Protein AF-A0A0N8KMR4-F1 (afdb_monomer_lite)

Structure (mmCIF, N/CA/C/O backbone):
data_AF-A0A0N8KMR4-F1
#
_entry.id   AF-A0A0N8KMR4-F1
#
loop_
_atom_site.group_PDB
_atom_site.id
_atom_site.type_symbol
_atom_site.label_atom_id
_atom_site.label_alt_id
_atom_site.label_comp_id
_atom_site.label_asym_id
_atom_site.label_entity_id
_atom_site.label_seq_id
_atom_site.pdbx_PDB_ins_code
_atom_site.Cartn_x
_atom_site.Cartn_y
_atom_site.Cartn_z
_atom_site.occupancy
_atom_site.B_iso_or_equiv
_atom_site.auth_seq_id
_atom_site.auth_comp_id
_atom_site.auth_asym_id
_atom_site.auth_atom_id
_atom_site.pdbx_PDB_model_num
ATOM 1 N N . MET A 1 1 ? 10.254 2.214 -8.650 1.00 85.38 1 MET A N 1
ATOM 2 C CA . MET A 1 1 ? 8.888 2.365 -9.207 1.00 85.38 1 MET A CA 1
ATOM 3 C C . MET A 1 1 ? 8.765 2.067 -10.702 1.00 85.38 1 MET A C 1
ATOM 5 O O . MET A 1 1 ? 7.764 1.478 -11.050 1.00 85.38 1 MET A O 1
ATOM 9 N N . PHE A 1 2 ? 9.699 2.474 -11.577 1.00 92.25 2 PHE A N 1
ATOM 10 C CA . PHE A 1 2 ? 9.563 2.456 -13.050 1.00 92.25 2 PHE A CA 1
ATOM 11 C C . PHE A 1 2 ? 10.452 1.436 -13.779 1.00 92.25 2 PHE A C 1
ATOM 13 O O . PHE A 1 2 ? 10.512 1.440 -15.007 1.00 92.25 2 PHE A O 1
ATOM 20 N N . THR A 1 3 ? 11.164 0.568 -13.056 1.00 88.00 3 THR A N 1
ATOM 21 C CA . THR A 1 3 ? 12.122 -0.388 -13.645 1.00 88.00 3 THR A CA 1
ATOM 22 C C . THR A 1 3 ? 11.502 -1.336 -14.684 1.00 88.00 3 THR A C 1
ATOM 24 O O . THR A 1 3 ? 12.218 -1.871 -15.527 1.00 88.00 3 THR A O 1
ATOM 27 N N . SER A 1 4 ? 10.177 -1.520 -14.670 1.00 87.75 4 SER A N 1
ATOM 28 C CA . SER A 1 4 ? 9.449 -2.314 -15.669 1.00 87.75 4 SER A CA 1
ATOM 29 C C . SER A 1 4 ? 9.425 -1.672 -17.061 1.00 87.75 4 SER A C 1
ATOM 31 O O . SER A 1 4 ? 9.306 -2.382 -18.056 1.00 87.75 4 SER A O 1
ATOM 33 N N . ILE A 1 5 ? 9.553 -0.343 -17.140 1.00 89.12 5 ILE A N 1
ATOM 34 C CA . ILE A 1 5 ? 9.481 0.414 -18.398 1.00 89.12 5 ILE A CA 1
ATOM 35 C C . ILE A 1 5 ? 10.789 1.132 -18.751 1.00 89.12 5 ILE A C 1
ATOM 37 O O . ILE A 1 5 ? 11.039 1.374 -19.927 1.00 89.12 5 ILE A O 1
ATOM 41 N N . GLU A 1 6 ? 11.640 1.434 -17.766 1.00 92.00 6 GLU A N 1
ATOM 42 C CA . GLU A 1 6 ? 12.920 2.123 -17.958 1.00 92.00 6 GLU A CA 1
ATOM 43 C C . GLU A 1 6 ? 14.038 1.459 -17.148 1.00 92.00 6 GLU A C 1
ATOM 45 O O . GLU A 1 6 ? 13.889 1.184 -15.958 1.00 92.00 6 GLU A O 1
ATOM 50 N N . THR A 1 7 ? 15.191 1.218 -17.779 1.00 90.88 7 THR A N 1
ATOM 51 C CA . THR A 1 7 ? 16.311 0.515 -17.134 1.00 90.88 7 THR A CA 1
ATOM 52 C C . THR A 1 7 ? 16.962 1.345 -16.025 1.00 90.88 7 THR A C 1
ATOM 54 O O . THR A 1 7 ? 17.303 2.512 -16.208 1.00 90.88 7 THR A O 1
ATOM 57 N N . ASP A 1 8 ? 17.232 0.712 -14.886 1.00 90.56 8 ASP A N 1
ATOM 58 C CA . ASP A 1 8 ? 17.949 1.301 -13.749 1.00 90.56 8 ASP A CA 1
ATOM 59 C C . ASP A 1 8 ? 19.483 1.254 -13.897 1.00 90.56 8 ASP A C 1
ATOM 61 O O . ASP A 1 8 ? 20.217 1.687 -13.014 1.00 90.56 8 ASP A O 1
ATOM 65 N N . GLN A 1 9 ? 19.995 0.764 -15.030 1.00 94.75 9 GLN A N 1
ATOM 66 C CA . GLN A 1 9 ? 21.436 0.694 -15.312 1.00 94.75 9 GLN A CA 1
ATOM 67 C C . GLN A 1 9 ? 22.013 2.021 -15.834 1.00 94.75 9 GLN A C 1
ATOM 69 O O . GLN A 1 9 ? 23.193 2.106 -16.177 1.00 94.75 9 GLN A O 1
ATOM 74 N N . THR A 1 10 ? 21.190 3.068 -15.919 1.00 96.25 10 THR A N 1
ATOM 75 C CA . THR A 1 10 ? 21.592 4.414 -16.343 1.00 96.25 10 THR A CA 1
ATOM 76 C C . THR A 1 10 ? 21.305 5.429 -15.243 1.00 96.25 10 THR A C 1
ATOM 78 O O . THR A 1 10 ? 20.388 5.250 -14.444 1.00 96.25 10 THR A O 1
ATOM 81 N N . VAL A 1 11 ? 22.057 6.535 -15.226 1.00 96.31 11 VAL A N 1
ATOM 82 C CA . VAL A 1 11 ? 21.828 7.632 -14.265 1.00 96.31 11 VAL A CA 1
ATOM 83 C C . VAL A 1 11 ? 20.409 8.188 -14.399 1.00 96.31 11 VAL A C 1
ATOM 85 O O . VAL A 1 11 ? 19.720 8.343 -13.399 1.00 96.31 11 VAL A O 1
ATOM 88 N N . VAL A 1 12 ? 19.942 8.398 -15.632 1.00 95.19 12 VAL A N 1
ATOM 89 C CA . VAL A 1 12 ? 18.597 8.929 -15.906 1.00 95.19 12 VAL A CA 1
ATOM 90 C C . VAL A 1 12 ? 17.504 7.988 -15.386 1.00 95.19 12 VAL A C 1
ATOM 92 O O . VAL A 1 12 ? 16.553 8.441 -14.753 1.00 95.19 12 VAL A O 1
ATOM 95 N N . GLY A 1 13 ? 17.642 6.677 -15.599 1.00 94.88 13 GLY A N 1
ATOM 96 C CA . GLY A 1 13 ? 16.672 5.698 -15.103 1.00 94.88 13 GLY A CA 1
ATOM 97 C C . GLY A 1 13 ? 16.647 5.583 -13.575 1.00 94.88 13 GLY A C 1
ATOM 98 O O . GLY A 1 13 ? 15.572 5.430 -12.987 1.00 94.88 13 GLY A O 1
ATOM 99 N N . LEU A 1 14 ? 17.804 5.718 -12.916 1.00 95.50 14 LEU A N 1
ATOM 100 C CA . LEU A 1 14 ? 17.894 5.794 -11.452 1.00 95.50 14 LEU A CA 1
ATOM 101 C C . LEU A 1 14 ? 17.239 7.064 -10.903 1.00 95.50 14 LEU A C 1
ATOM 103 O O . LEU A 1 14 ? 16.502 6.991 -9.919 1.00 95.50 14 LEU A O 1
ATOM 107 N N . GLU A 1 15 ? 17.473 8.215 -11.534 1.00 96.25 15 GLU A N 1
ATOM 108 C CA . GLU A 1 15 ? 16.847 9.486 -11.154 1.00 96.25 15 GLU A CA 1
ATOM 109 C C . GLU A 1 15 ? 15.322 9.414 -11.284 1.00 96.25 15 GLU A C 1
ATOM 111 O O . GLU A 1 15 ? 14.608 9.806 -10.359 1.00 96.25 15 GLU A O 1
ATOM 116 N N . LEU A 1 16 ? 14.816 8.842 -12.383 1.00 95.31 16 LEU A N 1
ATOM 117 C CA . LEU A 1 16 ? 13.381 8.663 -12.602 1.00 95.31 16 LEU A CA 1
ATOM 118 C C . LEU A 1 16 ? 12.753 7.733 -11.554 1.00 95.31 16 LEU A C 1
ATOM 120 O O . LEU A 1 16 ? 11.711 8.062 -10.986 1.00 95.31 16 LEU A O 1
ATOM 124 N N . ASN A 1 17 ? 13.398 6.599 -11.258 1.00 94.12 17 ASN A N 1
ATOM 125 C CA . ASN A 1 17 ? 12.947 5.681 -10.210 1.00 94.12 17 ASN A CA 1
ATOM 126 C C . ASN A 1 17 ? 12.925 6.349 -8.836 1.00 94.12 17 ASN A C 1
ATOM 128 O O . ASN A 1 17 ? 11.915 6.272 -8.144 1.00 94.12 17 ASN A O 1
ATOM 132 N N . THR A 1 18 ? 13.995 7.059 -8.482 1.00 95.88 18 THR A N 1
ATOM 133 C CA . THR A 1 18 ? 14.110 7.750 -7.191 1.00 95.88 18 THR A CA 1
ATOM 134 C C . THR A 1 18 ? 13.047 8.840 -7.045 1.00 95.88 18 THR A C 1
ATOM 136 O O . THR A 1 18 ? 12.468 8.997 -5.971 1.00 95.88 18 THR A O 1
ATOM 139 N N . LEU A 1 19 ? 12.756 9.585 -8.118 1.00 96.00 19 LEU A N 1
ATOM 140 C CA . LEU A 1 19 ? 11.693 10.589 -8.124 1.00 96.00 19 LEU A CA 1
ATOM 141 C C . LEU A 1 19 ? 10.314 9.949 -7.926 1.00 96.00 19 LEU A C 1
ATOM 143 O O . LEU A 1 19 ? 9.542 10.425 -7.094 1.00 96.00 19 LEU A O 1
ATOM 147 N N . GLY A 1 20 ? 10.017 8.876 -8.666 1.00 94.56 20 GLY A N 1
ATOM 148 C CA . GLY A 1 20 ? 8.772 8.118 -8.523 1.00 94.56 20 GLY A CA 1
ATOM 149 C C . GLY A 1 20 ? 8.583 7.593 -7.110 1.00 94.56 20 GLY A C 1
ATOM 150 O O . GLY A 1 20 ? 7.578 7.896 -6.467 1.00 94.56 20 GLY A O 1
ATOM 151 N N . ASP A 1 21 ? 9.600 6.899 -6.596 1.00 94.31 21 ASP A N 1
ATOM 152 C CA . ASP A 1 21 ? 9.606 6.376 -5.234 1.00 94.31 21 ASP A CA 1
ATOM 153 C C . ASP A 1 21 ? 9.391 7.523 -4.233 1.00 94.31 21 ASP A C 1
ATOM 155 O O . ASP A 1 21 ? 8.540 7.423 -3.353 1.00 94.31 21 ASP A O 1
ATOM 159 N N . GLY A 1 22 ? 10.083 8.655 -4.387 1.00 97.00 22 GLY A N 1
ATOM 160 C CA . GLY A 1 22 ? 9.927 9.818 -3.513 1.00 97.00 22 GLY A CA 1
ATOM 161 C C . GLY A 1 22 ? 8.509 10.400 -3.499 1.00 97.00 22 GLY A C 1
ATOM 162 O O . GLY A 1 22 ? 7.980 10.702 -2.427 1.00 97.00 22 GLY A O 1
ATOM 163 N N . LEU A 1 23 ? 7.867 10.531 -4.664 1.00 96.06 23 LEU A N 1
ATOM 164 C CA . LEU A 1 23 ? 6.487 11.019 -4.773 1.00 96.06 23 LEU A CA 1
ATOM 165 C C . LEU A 1 23 ? 5.482 10.033 -4.170 1.00 96.06 23 LEU A C 1
ATOM 167 O O . LEU A 1 23 ? 4.578 10.451 -3.442 1.00 96.06 23 LEU A O 1
ATOM 171 N N . PHE A 1 24 ? 5.669 8.737 -4.419 1.00 94.06 24 PHE A N 1
ATOM 172 C CA . PHE A 1 24 ? 4.855 7.680 -3.828 1.00 94.06 24 PHE A CA 1
ATOM 173 C C . PHE A 1 24 ? 4.951 7.694 -2.296 1.00 94.06 24 PHE A C 1
ATOM 175 O O . PHE A 1 24 ? 3.934 7.721 -1.601 1.00 94.06 24 PHE A O 1
ATOM 182 N N . HIS A 1 25 ? 6.168 7.788 -1.749 1.00 96.06 25 HIS A N 1
ATOM 183 C CA . HIS A 1 25 ? 6.387 7.885 -0.304 1.00 96.06 25 HIS A CA 1
ATOM 184 C C . HIS A 1 25 ? 5.790 9.162 0.287 1.00 96.06 25 HIS A C 1
ATOM 186 O O . HIS A 1 25 ? 5.190 9.111 1.359 1.00 96.06 25 HIS A O 1
ATOM 192 N N . LEU A 1 26 ? 5.914 10.302 -0.398 1.00 97.62 26 LEU A N 1
ATOM 193 C CA . LEU A 1 26 ? 5.299 11.552 0.043 1.00 97.62 26 LEU A CA 1
ATOM 194 C C . LEU A 1 26 ? 3.778 11.405 0.161 1.00 97.62 26 LEU A C 1
ATOM 196 O O . LEU A 1 26 ? 3.212 11.770 1.192 1.00 97.62 26 LEU A O 1
ATOM 200 N N . LEU A 1 27 ? 3.122 10.842 -0.859 1.00 94.88 27 LEU A N 1
ATOM 201 C CA . LEU A 1 27 ? 1.687 10.567 -0.817 1.00 94.88 27 LEU A CA 1
ATOM 202 C C . LEU A 1 27 ? 1.340 9.632 0.347 1.00 94.88 27 LEU A C 1
ATOM 204 O O . LEU A 1 27 ? 0.422 9.924 1.115 1.00 94.88 27 LEU A O 1
ATOM 208 N N . ASN A 1 28 ? 2.106 8.555 0.524 1.00 94.50 28 ASN A N 1
ATOM 209 C CA . ASN A 1 28 ? 1.862 7.587 1.586 1.00 94.50 28 ASN A CA 1
ATOM 210 C C . ASN A 1 28 ? 2.023 8.210 2.986 1.00 94.50 28 ASN A C 1
ATOM 212 O O . ASN A 1 28 ? 1.199 7.985 3.876 1.00 94.50 28 ASN A O 1
ATOM 216 N N . TYR A 1 29 ? 3.026 9.072 3.186 1.00 97.06 29 TYR A N 1
ATOM 217 C CA . TYR A 1 29 ? 3.194 9.822 4.432 1.00 97.06 29 TYR A CA 1
ATOM 218 C C . TYR A 1 29 ? 2.056 10.811 4.675 1.00 97.06 29 TYR A C 1
ATOM 220 O O . TYR A 1 29 ? 1.580 10.910 5.805 1.00 97.06 29 TYR A O 1
ATOM 228 N N . LEU A 1 30 ? 1.573 11.510 3.643 1.00 97.50 30 LEU A N 1
ATOM 229 C CA . LEU A 1 30 ? 0.413 12.394 3.776 1.00 97.50 30 LEU A CA 1
ATOM 230 C C . LEU A 1 30 ? -0.836 11.612 4.196 1.00 97.50 30 LEU A C 1
ATOM 232 O O . LEU A 1 30 ? -1.503 12.008 5.151 1.00 97.50 30 LEU A O 1
ATOM 236 N N . LEU A 1 31 ? -1.121 10.481 3.545 1.00 94.56 31 LEU A N 1
ATOM 237 C CA . LEU A 1 31 ? -2.239 9.606 3.911 1.00 94.56 31 LEU A CA 1
ATOM 238 C C . LEU A 1 31 ? -2.091 9.060 5.336 1.00 94.56 31 LEU A C 1
ATOM 240 O O . LEU A 1 31 ? -3.056 9.070 6.101 1.00 94.56 31 LEU A O 1
ATOM 244 N N . THR A 1 32 ? -0.877 8.676 5.731 1.00 94.69 32 THR A N 1
ATOM 245 C CA . THR A 1 32 ? -0.570 8.220 7.094 1.00 94.69 32 THR A CA 1
ATOM 246 C C . THR A 1 32 ? -0.834 9.319 8.124 1.00 94.69 32 THR A C 1
ATOM 248 O O . THR A 1 32 ? -1.516 9.083 9.120 1.00 94.69 32 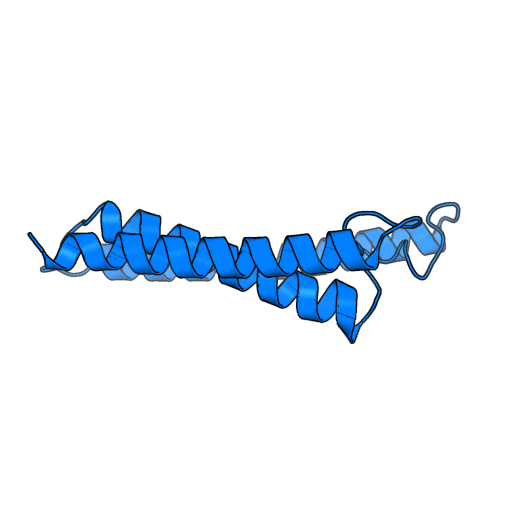THR A O 1
ATOM 251 N N . LEU A 1 33 ? -0.351 10.542 7.883 1.00 97.25 33 LEU A N 1
ATOM 252 C CA . LEU A 1 33 ? -0.581 11.686 8.769 1.00 97.25 33 LEU A CA 1
ATOM 253 C C . LEU A 1 33 ? -2.068 12.042 8.867 1.00 97.25 33 LEU A C 1
ATOM 255 O O . LEU A 1 33 ? -2.551 12.343 9.960 1.00 97.25 33 LEU A O 1
ATOM 259 N N . ILE A 1 34 ? -2.808 11.969 7.756 1.00 95.75 34 ILE A N 1
ATOM 260 C CA . ILE A 1 34 ? -4.266 12.143 7.750 1.00 95.75 34 ILE A CA 1
ATOM 261 C C . ILE A 1 34 ? -4.922 11.059 8.612 1.00 95.75 34 ILE A C 1
ATOM 263 O O . ILE A 1 34 ? -5.725 11.390 9.483 1.00 95.75 34 ILE A O 1
ATOM 267 N N . GLY A 1 35 ? -4.553 9.789 8.430 1.00 92.56 35 GLY A N 1
ATOM 268 C CA . GLY A 1 35 ? -5.064 8.666 9.218 1.00 92.56 35 GLY A CA 1
ATOM 269 C C . GLY A 1 35 ? -4.816 8.836 10.719 1.00 92.56 35 GLY A C 1
ATOM 270 O O . GLY A 1 35 ? -5.751 8.731 11.512 1.00 92.56 35 GLY A O 1
ATOM 271 N N . ILE A 1 36 ? -3.590 9.199 11.110 1.00 94.44 36 ILE A N 1
ATOM 272 C CA . ILE A 1 36 ? -3.232 9.511 12.504 1.00 94.44 36 ILE A CA 1
ATOM 273 C C . ILE A 1 36 ? -4.055 10.694 13.022 1.00 94.44 36 ILE A C 1
ATOM 275 O O . ILE A 1 36 ? -4.588 10.632 14.128 1.00 94.44 36 ILE A O 1
ATOM 279 N N . GLY A 1 37 ? -4.206 11.761 12.234 1.00 95.50 37 GLY A N 1
ATOM 280 C CA . GLY A 1 37 ? -5.009 12.924 12.611 1.00 95.50 37 GLY A CA 1
ATOM 281 C C . GLY A 1 37 ? -6.489 12.587 12.820 1.00 95.50 37 GLY A C 1
ATOM 282 O O . GLY A 1 37 ? -7.111 13.086 13.759 1.00 95.50 37 GLY A O 1
ATOM 283 N N . LEU A 1 38 ? -7.059 11.718 11.982 1.00 92.19 38 LEU A N 1
ATOM 284 C CA . LEU A 1 38 ? -8.431 11.227 12.127 1.00 92.19 38 LEU A CA 1
ATOM 285 C C . LEU A 1 38 ? -8.584 10.342 13.370 1.00 92.19 38 LEU A C 1
ATOM 287 O O . LEU A 1 38 ? -9.511 10.564 14.151 1.00 92.19 38 LEU A O 1
ATOM 291 N N . LEU A 1 39 ? -7.652 9.411 13.598 1.00 90.94 39 LEU A N 1
ATOM 292 C CA . LEU A 1 39 ? -7.599 8.584 14.810 1.00 90.94 39 LEU A CA 1
ATOM 293 C C . LEU A 1 39 ? -7.500 9.450 16.074 1.00 90.94 39 LEU A C 1
ATOM 295 O O . LEU A 1 39 ? -8.270 9.269 17.017 1.00 90.94 39 LEU A O 1
ATOM 299 N N . TRP A 1 40 ? -6.621 10.454 16.067 1.00 91.69 40 TRP A N 1
ATOM 300 C CA . TRP A 1 40 ? -6.464 11.398 17.172 1.00 91.69 40 TRP A CA 1
ATOM 301 C C . TRP A 1 40 ? -7.761 12.160 17.457 1.00 91.69 40 TRP A C 1
ATOM 303 O O . TRP A 1 40 ? -8.183 12.272 18.605 1.00 91.69 40 TRP A O 1
ATOM 313 N N . ARG A 1 41 ? -8.448 12.647 16.416 1.00 90.69 41 ARG A N 1
ATOM 314 C CA . ARG A 1 41 ? -9.737 13.344 16.567 1.00 90.69 41 ARG A CA 1
ATOM 315 C C . ARG A 1 41 ? -10.826 12.463 17.167 1.00 90.69 41 ARG A C 1
ATOM 317 O O . ARG A 1 41 ? -11.673 12.981 17.890 1.00 90.69 41 ARG A O 1
ATOM 324 N N . VAL A 1 42 ? -10.837 11.170 16.852 1.00 87.75 42 VAL A N 1
ATOM 325 C CA . VAL A 1 42 ? -11.773 10.210 17.453 1.00 87.75 42 VAL A CA 1
ATOM 326 C C . VAL A 1 42 ? -11.468 10.034 18.942 1.00 87.75 42 VAL A C 1
ATOM 328 O O . VAL A 1 42 ? -12.390 10.078 19.750 1.00 87.75 42 VAL A O 1
ATOM 331 N N . ASN A 1 43 ? -10.188 9.955 19.311 1.00 87.06 43 ASN A N 1
ATOM 332 C CA . ASN A 1 43 ? -9.741 9.822 20.700 1.00 87.06 43 ASN A CA 1
ATOM 333 C C . ASN A 1 43 ? -10.082 11.037 21.588 1.00 87.06 43 ASN A C 1
ATOM 335 O O . ASN A 1 43 ? -10.129 10.914 22.805 1.00 87.06 43 ASN A O 1
ATOM 339 N N . LEU A 1 44 ? -10.324 12.212 20.999 1.00 89.38 44 LEU A N 1
ATOM 340 C CA . LEU A 1 44 ? -10.727 13.421 21.731 1.00 89.38 44 LEU A CA 1
ATOM 341 C C . LEU A 1 44 ? -12.236 13.494 22.037 1.00 89.38 44 LEU A C 1
ATOM 343 O O . LEU A 1 44 ? -12.681 14.460 22.652 1.00 89.38 44 LEU A O 1
ATOM 347 N N . ARG A 1 45 ? -13.049 12.534 21.581 1.00 88.75 45 ARG A N 1
ATOM 348 C CA . ARG A 1 45 ? -14.504 12.532 21.812 1.00 88.75 45 ARG A CA 1
ATOM 349 C C . ARG A 1 45 ? -14.838 11.819 23.123 1.00 88.75 45 ARG A C 1
ATOM 351 O O . ARG A 1 45 ? -14.394 10.701 23.337 1.00 88.75 45 ARG A O 1
ATOM 358 N N . GLU A 1 46 ? -15.704 12.412 23.947 1.00 76.81 46 GLU A N 1
ATOM 359 C CA . GLU A 1 46 ? -15.986 11.920 25.311 1.00 76.81 46 GLU A CA 1
ATOM 360 C C . GLU A 1 46 ? -16.784 10.601 25.411 1.00 76.81 46 GLU A C 1
ATOM 362 O O . GLU A 1 46 ? -17.031 10.133 26.512 1.00 76.81 46 GLU A O 1
ATOM 367 N N . ASN A 1 47 ? -17.179 9.963 24.302 1.00 78.44 47 ASN A N 1
ATOM 368 C CA . ASN A 1 47 ? -18.015 8.750 24.324 1.00 78.44 47 ASN A CA 1
ATOM 369 C C . ASN A 1 47 ? -17.648 7.746 23.219 1.00 78.44 47 ASN A C 1
ATOM 371 O O . ASN A 1 47 ? -18.521 7.194 22.550 1.00 78.44 47 ASN A O 1
ATOM 375 N N . VAL A 1 48 ? -16.354 7.541 22.972 1.00 78.44 48 VAL A N 1
ATOM 376 C CA . VAL A 1 48 ? -15.888 6.534 22.010 1.00 78.44 48 VAL A CA 1
ATOM 377 C C . VAL A 1 48 ? -15.418 5.281 22.744 1.00 78.44 48 VAL A C 1
ATOM 379 O O . VAL A 1 48 ? -14.581 5.348 23.637 1.00 78.44 48 VAL A O 1
ATOM 382 N N . SER A 1 49 ? -15.945 4.127 22.333 1.00 75.12 49 SER A N 1
ATOM 383 C CA . SER A 1 49 ? -15.407 2.817 22.706 1.00 75.12 49 SER A CA 1
ATOM 384 C C . SER A 1 49 ? -14.020 2.633 22.078 1.00 75.12 49 SER A C 1
ATOM 386 O O . SER A 1 49 ? -13.873 2.705 20.857 1.00 75.12 49 SER A O 1
ATOM 388 N N . HIS A 1 50 ? -12.998 2.377 22.899 1.00 81.12 50 HIS A N 1
ATOM 389 C CA . HIS A 1 50 ? -11.643 2.046 22.442 1.00 81.12 50 HIS A CA 1
ATOM 390 C C . HIS A 1 50 ? -11.528 0.563 22.065 1.00 81.12 50 HIS A C 1
ATOM 392 O O . HIS A 1 50 ? -10.706 -0.176 22.611 1.00 81.12 50 HIS A O 1
ATOM 398 N N . SER A 1 51 ? -12.372 0.114 21.138 1.00 89.06 51 SER A N 1
ATOM 399 C CA . SER A 1 51 ? -12.346 -1.270 20.678 1.00 89.06 51 SER A CA 1
ATOM 400 C C . SER A 1 51 ? -11.053 -1.582 19.926 1.00 89.06 51 SER A C 1
ATOM 402 O O . SER A 1 51 ? -10.735 -0.985 18.892 1.00 89.06 51 SER A O 1
ATOM 404 N N . THR A 1 52 ? -10.324 -2.580 20.429 1.00 90.75 52 THR A N 1
ATOM 405 C CA . THR A 1 52 ? -9.150 -3.126 19.739 1.00 90.75 52 THR A CA 1
ATOM 406 C C . THR A 1 52 ? -9.554 -3.796 18.426 1.00 90.75 52 THR A C 1
ATOM 408 O O . THR A 1 52 ? -8.847 -3.642 17.433 1.00 90.75 52 THR A O 1
ATOM 411 N N . SER A 1 53 ? -10.708 -4.468 18.378 1.00 92.88 53 SER A N 1
ATOM 412 C CA . SER A 1 53 ? -11.217 -5.101 17.158 1.00 92.88 53 SER A CA 1
ATOM 413 C C . SER A 1 53 ? -11.519 -4.065 16.077 1.00 92.88 53 SER A C 1
ATOM 415 O O . SER A 1 53 ? -11.078 -4.222 14.941 1.00 92.88 53 SER A O 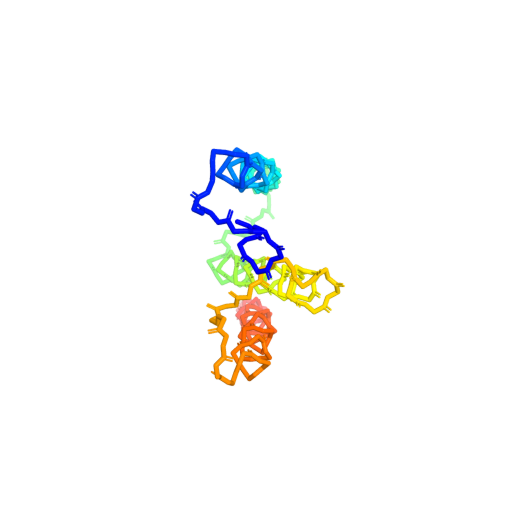1
ATOM 417 N N . VAL A 1 54 ? -12.175 -2.952 16.423 1.00 92.12 54 VAL A N 1
ATOM 418 C CA . VAL A 1 54 ? -12.425 -1.866 15.460 1.00 92.12 54 VAL A CA 1
ATOM 419 C C . VAL A 1 54 ? -11.113 -1.270 14.956 1.00 92.12 54 VAL A C 1
ATOM 421 O O . VAL A 1 54 ? -10.971 -1.040 13.754 1.00 92.12 54 VAL A O 1
ATOM 424 N N . PHE A 1 55 ? -10.136 -1.055 15.840 1.00 92.25 55 PHE A N 1
ATOM 425 C CA . PHE A 1 55 ? -8.832 -0.515 15.458 1.00 92.25 55 PHE A CA 1
ATOM 426 C C . PHE A 1 55 ? -8.069 -1.445 14.505 1.00 92.25 55 PHE A C 1
ATOM 428 O O . PHE A 1 55 ? -7.696 -1.028 13.409 1.00 92.25 55 PHE A O 1
ATOM 435 N N . ILE A 1 56 ? -7.882 -2.712 14.886 1.00 95.50 56 ILE A N 1
ATOM 436 C CA . ILE A 1 56 ? -7.164 -3.701 14.071 1.00 95.50 56 ILE A CA 1
ATOM 437 C C . ILE A 1 56 ? -7.903 -3.966 12.759 1.00 95.50 56 ILE A C 1
ATOM 439 O O . ILE A 1 56 ? -7.281 -3.988 11.698 1.00 95.50 56 ILE A O 1
ATOM 443 N N . GLY A 1 57 ? -9.228 -4.107 12.806 1.00 96.31 57 GLY A N 1
ATOM 444 C CA . GLY A 1 57 ? -10.042 -4.295 11.612 1.00 96.31 57 GLY A CA 1
ATOM 445 C C . GLY A 1 57 ? -9.931 -3.118 10.641 1.00 96.31 57 GLY A C 1
ATOM 446 O O . GLY A 1 57 ? -9.728 -3.327 9.447 1.00 96.31 57 GLY A O 1
ATOM 447 N N . SER A 1 58 ? -9.943 -1.881 11.148 1.00 94.38 58 SER A N 1
ATOM 448 C CA . SER A 1 58 ? -9.753 -0.678 10.323 1.00 94.38 58 SER A CA 1
ATOM 449 C C . SER A 1 58 ? -8.347 -0.591 9.721 1.00 94.38 58 SER A C 1
ATOM 451 O O . SER A 1 58 ? -8.210 -0.180 8.570 1.00 94.38 58 SER A O 1
ATOM 453 N N . LEU A 1 59 ? -7.305 -0.999 10.458 1.00 95.81 59 LEU A N 1
ATOM 454 C CA . LEU A 1 59 ? -5.937 -1.073 9.931 1.00 95.81 59 LEU A CA 1
ATOM 455 C C . LEU A 1 59 ? -5.824 -2.084 8.785 1.00 95.81 59 LEU A C 1
ATOM 457 O O . LEU A 1 59 ? -5.269 -1.756 7.740 1.00 95.81 59 LEU A O 1
ATOM 461 N N . LEU A 1 60 ? -6.383 -3.285 8.959 1.00 98.12 60 LEU A N 1
ATOM 462 C CA . LEU A 1 60 ? -6.406 -4.322 7.923 1.00 98.12 60 LEU A CA 1
ATOM 463 C C . LEU A 1 60 ? -7.185 -3.868 6.685 1.00 98.12 60 LEU A C 1
ATOM 465 O O . LEU A 1 60 ? -6.731 -4.076 5.563 1.00 98.12 60 LEU A O 1
ATOM 469 N N . MET A 1 61 ? -8.322 -3.193 6.880 1.00 97.94 61 MET A N 1
ATOM 470 C CA . MET A 1 61 ? -9.088 -2.596 5.786 1.00 97.94 61 MET A CA 1
ATOM 471 C C . MET A 1 61 ? -8.294 -1.524 5.038 1.00 97.94 61 MET A C 1
ATOM 473 O O . MET A 1 61 ? -8.300 -1.517 3.811 1.00 97.94 61 MET A O 1
ATOM 477 N N . GLY A 1 62 ? -7.598 -0.641 5.757 1.00 96.44 62 GLY A N 1
ATOM 478 C CA . GLY A 1 62 ? -6.742 0.381 5.155 1.00 96.44 62 GLY A CA 1
ATOM 479 C C . GLY A 1 62 ? -5.595 -0.219 4.341 1.00 96.44 62 GLY A C 1
ATOM 480 O O . GLY A 1 62 ? -5.413 0.165 3.189 1.00 96.44 62 GLY A O 1
ATOM 481 N N . ALA A 1 63 ? -4.878 -1.195 4.908 1.00 97.31 63 ALA A N 1
ATOM 482 C CA . ALA A 1 63 ? -3.806 -1.913 4.217 1.00 97.31 63 ALA A CA 1
ATOM 483 C C . ALA A 1 63 ? -4.328 -2.644 2.971 1.00 97.31 63 ALA A C 1
ATOM 485 O O . ALA A 1 63 ? -3.778 -2.491 1.888 1.00 97.31 63 ALA A O 1
ATOM 486 N N . GLY A 1 64 ? -5.448 -3.360 3.098 1.00 98.38 64 GLY A N 1
ATOM 487 C CA . GLY A 1 64 ? -6.044 -4.088 1.982 1.00 98.38 64 GLY A CA 1
ATOM 488 C C . GLY A 1 64 ? -6.513 -3.192 0.835 1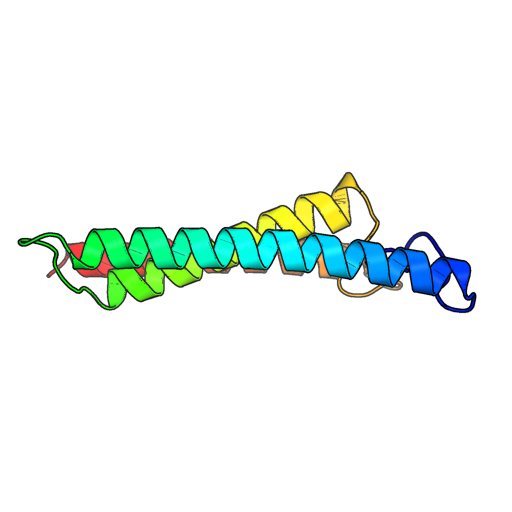.00 98.38 64 GLY A C 1
ATOM 489 O O . GLY A 1 64 ? -6.314 -3.531 -0.329 1.00 98.38 64 GLY A O 1
ATOM 490 N N . LEU A 1 65 ? -7.103 -2.030 1.146 1.00 97.88 65 LEU A N 1
ATOM 491 C CA . LEU A 1 65 ? -7.462 -1.041 0.126 1.00 97.88 65 LEU A CA 1
ATOM 492 C C . LEU A 1 65 ? -6.226 -0.469 -0.563 1.00 97.88 65 LEU A C 1
ATOM 494 O O . LEU A 1 65 ? -6.242 -0.322 -1.782 1.00 97.88 65 LEU A O 1
ATOM 498 N N . PHE A 1 66 ? -5.183 -0.144 0.200 1.00 96.50 66 PHE A N 1
ATOM 499 C CA . PHE A 1 66 ? -3.936 0.368 -0.355 1.00 96.50 66 PHE A CA 1
ATOM 500 C C . PHE A 1 66 ? -3.317 -0.636 -1.331 1.00 96.50 66 PHE A C 1
ATOM 502 O O . PHE A 1 66 ? -3.156 -0.291 -2.497 1.00 96.50 66 PHE A O 1
ATOM 509 N N . ASP A 1 67 ? -3.090 -1.880 -0.900 1.00 97.56 67 ASP A N 1
ATOM 510 C CA . ASP A 1 67 ? -2.500 -2.934 -1.737 1.00 97.56 67 ASP A CA 1
ATOM 511 C C . ASP A 1 67 ? -3.352 -3.204 -2.986 1.00 97.56 67 ASP A C 1
ATOM 513 O O . ASP A 1 67 ? -2.841 -3.341 -4.095 1.00 97.56 67 ASP A O 1
ATOM 517 N N . PHE A 1 68 ? -4.682 -3.243 -2.844 1.00 98.50 68 PHE A N 1
ATOM 518 C CA . PHE A 1 68 ? -5.559 -3.476 -3.989 1.00 98.50 68 PHE A CA 1
ATOM 519 C C . PHE A 1 68 ? -5.486 -2.340 -5.017 1.00 98.50 68 PHE A C 1
ATOM 521 O O . PHE A 1 68 ? -5.415 -2.603 -6.216 1.00 98.50 68 PHE A O 1
ATOM 528 N N . PHE A 1 69 ? -5.530 -1.078 -4.579 1.00 97.62 69 PHE A N 1
ATOM 529 C CA . PHE A 1 69 ? -5.498 0.055 -5.504 1.00 97.62 69 PHE A CA 1
ATOM 530 C C . PHE A 1 69 ? -4.112 0.302 -6.092 1.00 97.62 69 PHE A C 1
ATOM 532 O O . PHE A 1 69 ? -4.035 0.629 -7.272 1.00 97.62 69 PHE A O 1
ATOM 539 N N . GLU A 1 70 ? -3.049 0.119 -5.312 1.00 96.75 70 GLU A N 1
ATOM 540 C CA . GLU A 1 70 ? -1.671 0.175 -5.802 1.00 96.75 70 GLU A CA 1
ATOM 541 C C . GLU A 1 70 ? -1.460 -0.901 -6.870 1.00 96.75 70 GLU A C 1
ATOM 543 O O . GLU A 1 70 ? -1.187 -0.563 -8.018 1.00 96.75 70 GLU A O 1
ATOM 548 N N . GLY A 1 71 ? -1.778 -2.165 -6.578 1.00 97.62 71 GLY A N 1
ATOM 549 C CA . GLY A 1 71 ? -1.634 -3.237 -7.560 1.00 97.62 71 GLY A CA 1
ATOM 550 C C . GLY A 1 71 ? -2.520 -3.049 -8.795 1.00 97.62 71 GLY A C 1
ATOM 551 O O . GLY A 1 71 ? -2.127 -3.374 -9.916 1.00 97.62 71 GLY A O 1
ATOM 552 N N . LEU A 1 72 ? -3.727 -2.499 -8.635 1.00 98.25 72 LEU A N 1
ATOM 553 C CA . LEU A 1 72 ? -4.622 -2.257 -9.766 1.00 98.25 72 LEU A CA 1
ATOM 554 C C . LEU A 1 72 ? -4.078 -1.143 -10.661 1.00 98.25 72 LEU A C 1
ATOM 556 O O . LEU A 1 72 ? -4.082 -1.277 -11.883 1.00 98.25 72 LEU A O 1
ATOM 560 N N . ILE A 1 73 ? -3.639 -0.038 -10.068 1.00 97.19 73 ILE A N 1
ATOM 561 C CA . ILE A 1 73 ? -3.202 1.134 -10.819 1.00 97.19 73 ILE A CA 1
ATOM 562 C C . ILE A 1 73 ? -1.786 0.912 -11.346 1.00 97.19 73 ILE A C 1
ATOM 564 O O . ILE A 1 73 ? -1.582 0.964 -12.555 1.00 97.19 73 ILE A O 1
ATOM 568 N N . ASP A 1 74 ? -0.827 0.610 -10.481 1.00 96.31 74 ASP A N 1
ATOM 569 C CA . ASP A 1 74 ? 0.592 0.613 -10.824 1.00 96.31 74 ASP A CA 1
ATOM 570 C C . ASP A 1 74 ? 1.006 -0.652 -11.584 1.00 96.31 74 ASP A C 1
ATOM 572 O O . ASP A 1 74 ? 1.828 -0.555 -12.502 1.00 96.31 74 ASP A O 1
ATOM 576 N N . HIS A 1 75 ? 0.382 -1.805 -11.293 1.00 96.62 75 HIS A N 1
ATOM 577 C CA . HIS A 1 75 ? 0.694 -3.062 -11.985 1.00 96.62 75 HIS A CA 1
ATOM 578 C C . HIS A 1 75 ? -0.175 -3.299 -13.221 1.00 96.62 75 HIS A C 1
ATOM 580 O O . HIS A 1 75 ? 0.345 -3.676 -14.268 1.00 96.62 75 HIS A O 1
ATOM 586 N N . GLN A 1 76 ? -1.496 -3.093 -13.133 1.00 96.19 76 GLN A N 1
ATOM 587 C CA . GLN A 1 76 ? -2.4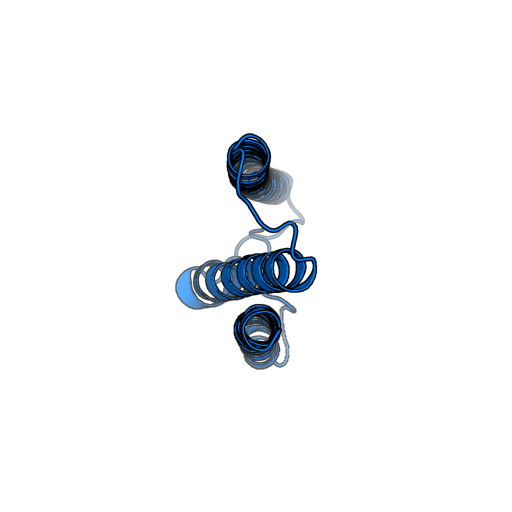04 -3.453 -14.237 1.00 96.19 76 GLN A CA 1
ATOM 588 C C . GLN A 1 76 ? -2.680 -2.301 -15.206 1.00 96.19 76 GLN A C 1
ATOM 590 O O . GLN A 1 76 ? -2.712 -2.516 -16.417 1.00 96.19 76 GLN A O 1
ATOM 595 N N . VAL A 1 77 ? -2.923 -1.088 -14.699 1.00 97.06 77 VAL A N 1
ATOM 596 C CA . VAL A 1 77 ? -3.289 0.060 -15.548 1.00 97.06 77 VAL A CA 1
ATOM 597 C C . VAL A 1 77 ? -2.053 0.739 -16.129 1.00 97.06 77 VAL A C 1
ATOM 599 O O . VAL A 1 77 ? -2.014 1.019 -17.326 1.00 97.06 77 VAL A O 1
ATOM 602 N N . LEU A 1 78 ? -1.065 1.031 -15.285 1.00 95.31 78 LEU A N 1
ATOM 603 C CA . LEU A 1 78 ? 0.146 1.751 -15.663 1.00 95.31 78 LEU A CA 1
ATOM 604 C C . LEU A 1 78 ? 1.277 0.806 -16.084 1.00 95.31 78 LEU A C 1
ATOM 606 O O . LEU A 1 78 ? 2.075 1.187 -16.937 1.00 95.31 78 LEU A O 1
ATOM 610 N N . GLY A 1 79 ? 1.347 -0.404 -15.516 1.00 95.00 79 GLY A N 1
ATOM 611 C CA . GLY A 1 79 ? 2.397 -1.386 -15.825 1.00 95.00 79 GLY A CA 1
ATOM 612 C C . GLY A 1 79 ? 3.806 -0.899 -15.475 1.00 95.00 79 GLY A C 1
ATOM 613 O O . GLY A 1 79 ? 4.785 -1.269 -16.120 1.00 95.00 79 GLY A O 1
ATOM 614 N N . ILE A 1 80 ? 3.912 0.001 -14.499 1.00 94.31 80 ILE A N 1
ATOM 615 C CA . ILE A 1 80 ? 5.180 0.628 -14.113 1.00 94.31 80 ILE A CA 1
ATOM 616 C C . ILE A 1 80 ? 5.882 -0.163 -13.018 1.00 94.31 80 ILE A C 1
ATOM 618 O O . ILE A 1 80 ? 7.112 -0.224 -13.003 1.00 94.31 80 ILE A O 1
ATOM 622 N N . HIS A 1 81 ? 5.103 -0.824 -12.164 1.00 93.94 81 HIS A N 1
ATOM 623 C CA . HIS A 1 81 ? 5.561 -1.611 -11.033 1.00 93.94 81 HIS A CA 1
ATOM 624 C C . HIS A 1 81 ? 4.954 -3.009 -11.145 1.00 93.94 81 HIS A C 1
ATOM 626 O O . HIS A 1 81 ? 3.782 -3.136 -11.454 1.00 93.94 81 HIS A O 1
ATOM 632 N N . HIS A 1 82 ? 5.741 -4.062 -10.957 1.00 95.19 82 HIS A N 1
ATOM 633 C CA . HIS A 1 82 ? 5.222 -5.429 -10.896 1.00 95.19 82 HIS A CA 1
ATOM 634 C C . HIS A 1 82 ? 5.808 -6.102 -9.670 1.00 95.19 82 HIS A C 1
ATOM 636 O O . HIS A 1 82 ? 6.982 -5.892 -9.349 1.00 95.19 82 HIS A O 1
ATOM 642 N N . VAL A 1 83 ? 5.025 -6.970 -9.030 1.00 95.44 83 VAL A N 1
ATOM 643 C CA . VAL A 1 83 ? 5.456 -7.683 -7.816 1.00 95.44 83 VAL A CA 1
ATOM 644 C C . VAL A 1 83 ? 6.723 -8.491 -8.086 1.00 95.44 83 VAL A C 1
ATOM 646 O O . VAL A 1 83 ? 7.662 -8.515 -7.290 1.00 95.44 83 VAL A O 1
ATOM 649 N N . LYS A 1 84 ? 6.742 -9.187 -9.227 1.00 94.50 84 LYS A N 1
ATOM 650 C CA . LYS A 1 84 ? 7.890 -9.962 -9.683 1.00 94.50 84 LYS A CA 1
ATOM 651 C C . LYS A 1 84 ? 7.948 -9.966 -11.210 1.00 94.50 84 LYS A C 1
ATOM 653 O O . LYS A 1 84 ? 7.262 -10.787 -11.826 1.00 94.50 84 LYS A O 1
ATOM 658 N N . PRO A 1 85 ? 8.823 -9.139 -11.804 1.00 91.06 85 PRO A N 1
ATOM 659 C CA . PRO A 1 85 ? 9.001 -9.120 -13.243 1.00 91.06 85 PRO A CA 1
ATOM 660 C C . PRO A 1 85 ? 9.408 -10.482 -13.824 1.00 91.06 85 PRO A C 1
ATOM 662 O O . PRO A 1 85 ? 10.173 -11.246 -13.213 1.00 91.06 85 PRO A O 1
ATOM 665 N N . GLY A 1 86 ? 8.920 -10.787 -15.027 1.00 90.62 86 GLY A N 1
ATOM 666 C CA . GLY A 1 86 ? 9.310 -11.978 -15.791 1.00 90.62 86 GLY A CA 1
ATOM 667 C C . GLY A 1 86 ? 8.331 -13.160 -15.680 1.00 90.62 86 GLY A C 1
ATOM 668 O O . GLY A 1 86 ? 7.120 -12.976 -15.781 1.00 90.62 86 GLY A O 1
ATOM 669 N N . PRO A 1 87 ? 8.796 -14.422 -15.554 1.00 96.06 87 PRO A N 1
ATOM 670 C CA . PRO A 1 87 ? 7.893 -15.571 -15.629 1.00 96.06 87 PRO A CA 1
ATOM 671 C C . PRO A 1 87 ? 6.781 -15.534 -14.572 1.00 96.06 87 PRO A C 1
ATOM 673 O O . PRO A 1 87 ? 7.061 -15.455 -13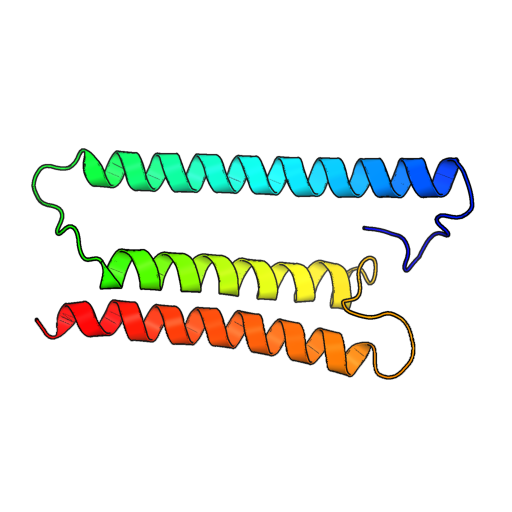.370 1.00 96.06 87 PRO A O 1
ATOM 676 N N . ASN A 1 88 ? 5.540 -15.688 -15.045 1.00 96.50 88 ASN A N 1
ATOM 677 C CA . ASN A 1 88 ? 4.300 -15.656 -14.262 1.00 96.50 88 ASN A CA 1
ATOM 678 C C . ASN A 1 88 ? 3.994 -14.307 -13.583 1.00 96.50 88 ASN A C 1
ATOM 680 O O . ASN A 1 88 ? 3.280 -14.299 -12.587 1.00 96.50 88 ASN A O 1
ATOM 684 N N . GLU A 1 89 ? 4.504 -13.189 -14.101 1.00 95.81 89 GLU A N 1
ATOM 685 C CA . GLU A 1 89 ? 4.264 -11.826 -13.590 1.00 95.81 89 GLU A CA 1
ATOM 686 C C . GLU A 1 89 ? 2.785 -11.541 -13.292 1.00 95.81 89 GLU A C 1
ATOM 688 O O . GLU A 1 89 ? 2.436 -11.253 -12.150 1.00 95.81 89 GLU A O 1
ATOM 693 N N . LEU A 1 90 ? 1.894 -11.786 -14.261 1.00 96.44 90 LEU A N 1
ATOM 694 C CA . LEU A 1 90 ? 0.451 -11.613 -14.064 1.00 96.44 90 LEU A CA 1
ATOM 695 C C . LEU A 1 90 ? -0.086 -12.424 -12.874 1.00 96.44 90 LEU A C 1
ATOM 697 O O . LEU A 1 90 ? -0.950 -11.953 -12.144 1.00 96.44 90 LEU A O 1
ATOM 701 N N . ALA A 1 91 ? 0.411 -13.643 -12.649 1.00 98.06 91 ALA A N 1
ATOM 702 C CA . ALA A 1 91 ? -0.046 -14.454 -11.521 1.00 98.06 91 ALA A CA 1
ATOM 703 C C . ALA A 1 91 ? 0.382 -13.851 -10.174 1.00 98.06 91 ALA A C 1
ATOM 705 O O . ALA A 1 91 ? -0.380 -13.924 -9.210 1.00 98.06 91 ALA A O 1
ATOM 706 N N . TRP A 1 92 ? 1.570 -13.242 -10.109 1.00 98.06 92 TRP A N 1
ATOM 707 C CA . TRP A 1 92 ? 2.030 -12.524 -8.920 1.00 98.06 92 TRP A CA 1
ATOM 708 C C . TRP A 1 92 ? 1.196 -11.273 -8.661 1.00 98.06 92 TRP A C 1
ATOM 710 O O . TRP A 1 92 ? 0.753 -11.075 -7.530 1.00 98.06 92 TRP A O 1
ATOM 720 N N . ASP A 1 93 ? 0.903 -10.490 -9.698 1.00 98.00 93 ASP A N 1
ATOM 721 C CA . ASP A 1 93 ? 0.105 -9.273 -9.545 1.00 98.00 93 ASP A CA 1
ATOM 722 C C . ASP A 1 93 ? -1.351 -9.583 -9.160 1.00 98.00 93 ASP A C 1
ATOM 724 O O . ASP A 1 93 ? -1.917 -8.937 -8.279 1.00 98.00 93 ASP A O 1
ATOM 728 N N . ILE A 1 94 ? -1.954 -10.624 -9.746 1.00 98.38 94 ILE A N 1
ATOM 729 C CA . ILE A 1 94 ? -3.287 -11.097 -9.342 1.00 98.38 94 ILE A CA 1
ATOM 730 C C . ILE A 1 94 ? -3.270 -11.625 -7.902 1.00 98.38 94 ILE A C 1
ATOM 732 O O . ILE A 1 94 ? -4.209 -11.373 -7.146 1.00 98.38 94 ILE A O 1
ATOM 736 N N . GLY A 1 95 ? -2.213 -12.337 -7.499 1.00 98.44 95 GLY A N 1
ATOM 737 C CA . GLY A 1 95 ? -2.036 -12.786 -6.118 1.00 98.44 95 GLY A CA 1
ATOM 738 C C . GLY A 1 95 ? -1.976 -11.620 -5.129 1.00 98.44 95 GLY A C 1
ATOM 739 O O . GLY A 1 95 ? -2.582 -11.690 -4.061 1.00 98.44 95 GLY A O 1
ATOM 740 N N . PHE A 1 96 ? -1.314 -10.529 -5.509 1.00 98.50 96 PHE A N 1
ATOM 741 C CA . PHE A 1 96 ? -1.232 -9.307 -4.715 1.00 98.50 96 PHE A CA 1
ATOM 742 C C . PHE A 1 96 ? -2.587 -8.595 -4.594 1.00 98.50 96 PHE A C 1
ATOM 744 O O . PHE A 1 96 ? -3.019 -8.293 -3.482 1.00 98.50 96 PHE A O 1
ATOM 751 N N . LEU A 1 97 ? -3.334 -8.454 -5.695 1.00 98.62 97 LEU A N 1
ATOM 752 C CA . LEU A 1 97 ? -4.714 -7.946 -5.660 1.00 98.62 97 LEU A CA 1
ATOM 753 C C . LEU A 1 97 ? -5.622 -8.797 -4.761 1.00 98.62 97 LEU A C 1
ATOM 755 O O . LEU A 1 97 ? -6.405 -8.270 -3.967 1.00 98.62 97 LEU A O 1
ATOM 759 N N . ALA A 1 98 ? -5.519 -10.124 -4.869 1.00 98.62 98 ALA A N 1
ATOM 760 C CA . ALA A 1 98 ? -6.294 -11.045 -4.049 1.00 98.62 98 ALA A CA 1
ATOM 761 C C . ALA A 1 98 ? -5.935 -10.927 -2.560 1.00 98.62 98 ALA A C 1
ATOM 763 O O . ALA A 1 98 ? -6.831 -10.981 -1.715 1.00 98.62 98 ALA A O 1
ATOM 764 N N . LEU A 1 99 ? -4.654 -10.729 -2.234 1.00 98.75 99 LEU A N 1
ATOM 765 C CA . LEU A 1 99 ? -4.203 -10.481 -0.868 1.00 98.75 99 LEU A CA 1
ATOM 766 C C . LEU A 1 99 ? -4.779 -9.170 -0.321 1.00 98.75 99 LEU A C 1
ATOM 768 O O . LEU A 1 99 ? -5.341 -9.188 0.772 1.00 98.75 99 LEU A O 1
ATOM 772 N N . GLY A 1 100 ? -4.723 -8.077 -1.088 1.00 98.62 100 GLY A N 1
ATOM 773 C CA . GLY A 1 100 ? -5.308 -6.792 -0.693 1.00 98.62 100 GLY A CA 1
ATOM 774 C C . GLY A 1 100 ? -6.809 -6.903 -0.404 1.00 98.62 100 GLY A C 1
ATOM 775 O O . GLY A 1 100 ? -7.287 -6.513 0.665 1.00 98.62 100 GLY A O 1
ATOM 776 N N . LEU A 1 101 ? -7.561 -7.558 -1.294 1.00 98.69 101 LEU A N 1
ATOM 777 C CA . LEU A 1 101 ? -8.982 -7.832 -1.063 1.00 98.69 101 LEU A CA 1
ATOM 778 C C . LEU A 1 101 ? -9.208 -8.724 0.171 1.00 98.69 101 LEU A C 1
ATOM 780 O O . LEU A 1 101 ? -10.130 -8.484 0.952 1.00 98.69 101 LEU A O 1
ATOM 784 N N . GLY A 1 102 ? -8.362 -9.736 0.370 1.00 98.75 102 GLY A N 1
ATOM 785 C CA . GLY A 1 102 ? -8.403 -10.621 1.532 1.00 98.75 102 GLY A CA 1
ATOM 786 C C . GLY A 1 102 ? -8.174 -9.881 2.851 1.00 98.75 102 GLY A C 1
ATOM 787 O O . GLY A 1 102 ? -8.926 -10.093 3.802 1.00 98.75 102 GLY A O 1
ATOM 788 N N . LEU A 1 103 ? -7.198 -8.970 2.901 1.00 98.81 103 LEU A N 1
ATOM 789 C CA . LEU A 1 103 ? -6.947 -8.099 4.052 1.00 98.81 103 LEU A CA 1
ATOM 790 C C . LEU A 1 103 ? -8.146 -7.192 4.333 1.00 98.81 103 LEU A C 1
ATOM 792 O O . LEU A 1 103 ? -8.564 -7.074 5.486 1.00 98.81 103 LEU A O 1
ATOM 796 N N . PHE A 1 104 ? -8.756 -6.622 3.289 1.00 98.69 104 PHE A N 1
ATOM 797 C CA . PHE A 1 104 ? -9.947 -5.794 3.445 1.00 98.69 104 PHE A CA 1
ATOM 798 C C . PHE A 1 104 ? -11.127 -6.570 4.034 1.00 98.69 104 PHE A C 1
ATOM 800 O O . PHE A 1 104 ? -11.722 -6.145 5.026 1.00 98.69 104 PHE A O 1
ATOM 807 N N . VAL A 1 105 ? -11.443 -7.733 3.460 1.00 98.56 105 VAL A N 1
ATOM 808 C CA . VAL A 1 105 ? -12.536 -8.591 3.939 1.00 98.56 105 VAL A CA 1
ATOM 809 C C . VAL A 1 105 ? -12.252 -9.107 5.350 1.00 98.56 105 VAL A C 1
ATOM 811 O O . VAL A 1 105 ? -13.142 -9.087 6.198 1.00 98.56 105 VAL A O 1
ATOM 814 N N . GLY A 1 106 ? -11.017 -9.525 5.633 1.00 98.38 106 GLY A N 1
ATOM 815 C CA . GLY A 1 106 ? -10.599 -9.956 6.965 1.00 98.38 106 GLY A CA 1
ATOM 816 C C . GLY A 1 106 ? -10.754 -8.843 7.999 1.00 98.38 106 GLY A C 1
ATOM 817 O O . GLY A 1 106 ? -11.352 -9.060 9.051 1.00 98.38 106 GLY A O 1
ATOM 818 N N . GLY A 1 107 ? -10.301 -7.630 7.676 1.00 97.94 107 GLY A N 1
ATOM 819 C CA . GLY A 1 107 ? -10.481 -6.459 8.527 1.00 97.94 107 GLY A CA 1
ATOM 820 C C . GLY A 1 107 ? -11.951 -6.133 8.781 1.00 97.94 107 GLY A C 1
ATOM 821 O O . GLY A 1 107 ? -12.340 -5.921 9.928 1.00 97.94 107 GLY A O 1
ATOM 822 N N . TRP A 1 108 ? -12.789 -6.193 7.743 1.00 97.69 108 TRP A N 1
ATOM 823 C CA . TRP A 1 108 ? -14.235 -6.023 7.875 1.00 97.69 108 TRP A CA 1
ATOM 824 C C . TRP A 1 108 ? -14.852 -7.046 8.835 1.00 97.69 108 TRP A C 1
ATOM 826 O O . TRP A 1 108 ? -15.615 -6.670 9.721 1.00 97.69 108 TRP A O 1
ATOM 836 N N . ILE A 1 109 ? -14.491 -8.328 8.715 1.00 97.56 109 ILE A N 1
ATOM 837 C CA . ILE A 1 109 ? -14.956 -9.380 9.631 1.00 97.56 109 ILE A CA 1
ATOM 838 C C . ILE A 1 109 ? -14.534 -9.067 11.072 1.00 97.56 109 ILE A C 1
ATOM 840 O O . ILE A 1 109 ? -15.362 -9.157 11.975 1.00 97.56 109 ILE A O 1
ATOM 844 N N . VAL A 1 110 ? -13.285 -8.641 11.294 1.00 96.81 110 VAL A N 1
ATOM 845 C CA . VAL A 1 110 ? -12.787 -8.274 12.630 1.00 96.81 110 VAL A CA 1
ATOM 846 C C . VAL A 1 110 ? -13.589 -7.113 13.225 1.00 96.81 110 VAL A C 1
ATOM 848 O O . VAL A 1 110 ? -13.989 -7.199 14.384 1.00 96.81 110 VAL A O 1
ATOM 851 N N . VAL A 1 111 ? -13.904 -6.069 12.448 1.00 94.94 111 VAL A N 1
ATOM 852 C CA . VAL A 1 111 ? -14.758 -4.959 12.923 1.00 94.94 111 VAL A CA 1
ATOM 853 C C . VAL A 1 111 ? -16.128 -5.466 13.380 1.00 94.94 111 VAL A C 1
ATOM 855 O O . VAL A 1 111 ? -16.674 -4.974 14.364 1.00 94.94 111 VAL A O 1
ATOM 858 N N . GLN A 1 112 ? -16.691 -6.454 12.685 1.00 93.69 112 GLN A N 1
ATOM 859 C CA . GLN A 1 112 ? -18.019 -6.975 13.002 1.00 93.69 112 GLN A CA 1
ATOM 860 C C . GLN A 1 112 ? -18.053 -7.754 14.322 1.00 93.69 112 GLN A C 1
ATOM 862 O O . GLN A 1 112 ? -19.078 -7.707 14.992 1.00 93.69 112 GLN A O 1
ATOM 867 N N . THR A 1 113 ? -16.943 -8.373 14.742 1.00 90.12 113 THR A N 1
ATOM 868 C CA . THR A 1 113 ? -16.869 -9.092 16.033 1.00 90.12 113 THR A CA 1
ATOM 869 C C . THR A 1 113 ? -17.061 -8.188 17.250 1.00 90.12 113 THR A C 1
ATOM 871 O O . THR A 1 113 ? -17.451 -8.667 18.306 1.00 90.12 113 THR A O 1
ATOM 874 N N . ASP A 1 114 ? -16.828 -6.880 17.112 1.00 83.62 114 ASP A N 1
ATOM 875 C CA . ASP A 1 114 ? -17.049 -5.913 18.191 1.00 83.62 114 ASP A CA 1
ATOM 876 C C . ASP A 1 114 ? -18.536 -5.655 18.462 1.00 83.62 114 ASP A C 1
ATOM 878 O O . ASP A 1 114 ? -18.909 -5.296 19.570 1.00 83.62 114 ASP A O 1
ATOM 882 N N . LYS A 1 115 ? -19.399 -5.838 17.453 1.00 67.06 115 LYS A N 1
ATOM 883 C CA . LYS A 1 115 ? -20.844 -5.576 17.569 1.00 67.06 115 LYS A CA 1
ATOM 884 C C . LYS A 1 115 ? -21.596 -6.666 18.333 1.00 67.06 115 LYS A C 1
ATOM 886 O O . LYS A 1 115 ? -22.756 -6.457 18.679 1.00 67.06 115 LYS A O 1
ATOM 891 N N . ASP A 1 116 ? -20.950 -7.808 18.553 1.00 59.38 116 ASP A N 1
ATOM 892 C CA . ASP A 1 116 ? -21.518 -8.969 19.237 1.00 59.38 116 ASP A CA 1
ATOM 893 C C . ASP A 1 116 ? -21.247 -8.956 20.763 1.00 59.38 116 ASP A C 1
ATOM 895 O O . ASP A 1 116 ? -21.647 -9.892 21.460 1.00 59.38 116 ASP A O 1
ATOM 899 N N . HIS A 1 117 ? -20.592 -7.906 21.282 1.00 51.81 117 HIS A N 1
ATOM 900 C CA . HIS A 1 117 ? -20.293 -7.665 22.703 1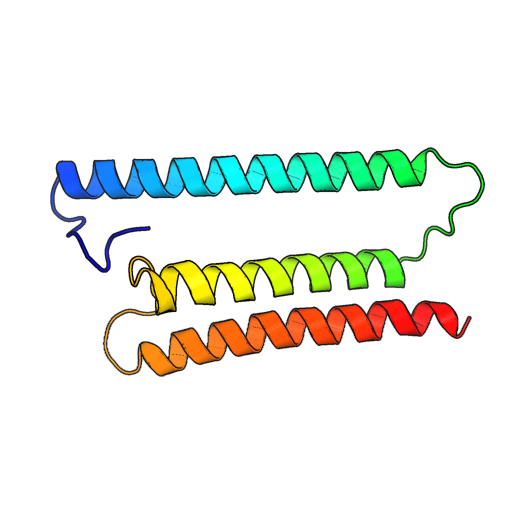.00 51.81 117 HIS A CA 1
ATOM 901 C C . HIS A 1 117 ? -21.045 -6.443 23.251 1.00 51.81 117 HIS A C 1
ATOM 903 O O . HIS A 1 117 ? -21.401 -6.485 24.452 1.00 51.81 117 HIS A O 1
#

Radius of gyration: 18.06 Å; chains: 1; bounding box: 43×29×44 Å

Organism: NCBI:txid1666911

Foldseek 3Di:
DQCQPDPPPDPVSVVVVVVVVVVVVVVVVVVVVVVVVVVVVQVPDPDDDPDPLLVQLVVLLVQLVVQLVCLCCCCPVVVRDFPDPDPPRVVRSVVSNVSSVVSNVVSVVSNVVVVVD

Secondary structure (DSSP, 8-state):
--TTTS-TTSHHHHHHHHHHHHHHHHHHHHHHHHHHHHHHHHHTSTT----HHHHHHHHHHHHHHHHHHHIIIIIIIS-S--SS-STTHHHHHHHHHHHHHHHHHHHHHHHHHGGG-

InterPro domains:
  IPR018719 Protein of unknown function DUF2243, membrane [PF10002] (1-113)

pLDDT: mean 93.34, std 7.3, range [51.81, 98.81]

Sequence (117 aa):
MFTSIETDQTVVGLELNTLGDGLFHLLNYLLTLIGIGLLWRVNLRENVSHSTSVFIGSLLMGAGLFDFFEGLIDHQVLGIHHVKPGPNELAWDIGFLALGLGLFVGGWIVVQTDKDH